Protein AF-A0A7J3XFA5-F1 (afdb_monomer_lite)

Radius of gyration: 16.36 Å; chains: 1; bounding box: 34×26×50 Å

Foldseek 3Di:
DDDPVVVLLVVLLCVLLLNDDQDPFAPLSVLSCVQRVQSNVCLQQQALPPPRDHDPHSVVNVVCCVVDPVSVVVSSVSSVVSVVQLVVVLVVCVVVPPVPDQKDWDQDPVRDIDIDGDPVSSVPDDPPPDD

Sequence (131 aa):
MPSGNDVRYYRALRYALGKVEPGKWSVFDRVVEAKLGWVRKAVIISRCPICGVKFTGARGVRVHLAGSAECRAMLRALVEEAIEEYEKLKAMVRAYYDGKHKRYVVRLPGGTKLEFGRWGELGDGTHGRGD

Structure (mmCIF, N/CA/C/O backbone):
data_AF-A0A7J3XFA5-F1
#
_entry.id   AF-A0A7J3XFA5-F1
#
loop_
_atom_site.group_PDB
_atom_site.id
_atom_site.type_symbol
_atom_site.label_atom_id
_atom_site.label_alt_id
_atom_site.label_comp_id
_atom_site.label_asym_id
_atom_site.label_entity_id
_atom_site.label_seq_id
_atom_site.pdbx_PDB_ins_code
_atom_site.Cartn_x
_atom_site.Cartn_y
_atom_site.Cartn_z
_atom_site.occupancy
_atom_site.B_iso_or_equiv
_atom_site.auth_seq_id
_atom_site.auth_comp_id
_atom_site.auth_asym_id
_atom_site.auth_atom_id
_atom_site.pdbx_PDB_model_num
ATOM 1 N N . MET A 1 1 ? 11.688 15.669 13.916 1.00 40.75 1 MET A N 1
ATOM 2 C CA . MET A 1 1 ? 11.048 14.345 14.092 1.00 40.75 1 MET A CA 1
ATOM 3 C C . MET A 1 1 ? 10.146 14.118 12.887 1.00 40.75 1 MET A C 1
ATOM 5 O O . MET A 1 1 ? 9.465 15.075 12.536 1.00 40.75 1 MET A O 1
ATOM 9 N N . PRO A 1 2 ? 10.177 12.957 12.208 1.00 48.03 2 PRO A N 1
ATOM 10 C CA . PRO A 1 2 ? 9.231 12.684 11.125 1.00 48.03 2 PRO A CA 1
ATOM 11 C C . PRO A 1 2 ? 7.802 12.774 11.673 1.00 48.03 2 PRO A C 1
ATOM 13 O O . PRO A 1 2 ? 7.553 12.364 12.809 1.00 48.03 2 PRO A O 1
ATOM 16 N N . SER A 1 3 ? 6.883 13.349 10.900 1.00 61.50 3 SER A N 1
ATOM 17 C CA . SER A 1 3 ? 5.480 13.432 11.303 1.00 61.50 3 SER A CA 1
ATOM 18 C C . SER A 1 3 ? 4.893 12.019 11.445 1.00 61.50 3 SER A C 1
ATOM 20 O O . SER A 1 3 ? 5.378 11.066 10.830 1.00 61.50 3 SER A O 1
ATOM 22 N N . GLY A 1 4 ? 3.830 11.844 12.237 1.00 61.31 4 GLY A N 1
ATOM 23 C CA . GLY A 1 4 ? 3.148 10.542 12.340 1.00 61.31 4 GLY A CA 1
ATOM 24 C C . GLY A 1 4 ? 2.693 9.991 10.976 1.00 61.31 4 GLY A C 1
ATOM 25 O O . GLY A 1 4 ? 2.692 8.775 10.769 1.00 61.31 4 GLY A O 1
ATOM 26 N N . ASN A 1 5 ? 2.403 10.883 10.021 1.00 68.12 5 ASN A N 1
ATOM 27 C CA . ASN A 1 5 ? 2.059 10.533 8.644 1.00 68.12 5 ASN A CA 1
ATOM 28 C C . ASN A 1 5 ? 3.250 9.979 7.856 1.00 68.12 5 ASN A C 1
ATOM 30 O O . ASN A 1 5 ? 3.072 9.021 7.105 1.00 68.12 5 ASN A O 1
ATOM 34 N N . ASP A 1 6 ? 4.464 10.494 8.069 1.00 78.44 6 ASP A N 1
ATOM 35 C CA . ASP A 1 6 ? 5.669 9.971 7.414 1.00 78.44 6 ASP A CA 1
ATOM 36 C C . ASP A 1 6 ? 5.903 8.503 7.792 1.00 78.44 6 ASP A C 1
ATOM 38 O O . ASP A 1 6 ? 6.171 7.660 6.935 1.00 78.44 6 ASP A O 1
ATOM 42 N N . VAL A 1 7 ? 5.736 8.156 9.073 1.00 82.88 7 VAL A N 1
ATOM 43 C CA . VAL A 1 7 ? 5.938 6.779 9.555 1.00 82.88 7 VAL A CA 1
ATOM 44 C C . VAL A 1 7 ? 4.943 5.809 8.908 1.00 82.88 7 VAL A C 1
ATOM 46 O O . VAL A 1 7 ? 5.344 4.738 8.439 1.00 82.88 7 VAL A O 1
ATOM 49 N N . ARG A 1 8 ? 3.657 6.183 8.834 1.00 86.50 8 ARG A N 1
ATOM 50 C CA . ARG A 1 8 ? 2.619 5.375 8.166 1.00 86.50 8 ARG A CA 1
ATOM 51 C C . ARG A 1 8 ? 2.882 5.255 6.669 1.00 86.50 8 ARG A C 1
ATOM 53 O O . ARG A 1 8 ? 2.806 4.149 6.135 1.00 86.50 8 ARG A O 1
ATOM 60 N N . TYR A 1 9 ? 3.280 6.348 6.020 1.00 90.00 9 TYR A N 1
ATOM 61 C CA . TYR A 1 9 ? 3.629 6.358 4.604 1.00 90.00 9 TYR A CA 1
ATOM 62 C C . TYR A 1 9 ? 4.754 5.381 4.280 1.00 90.00 9 TYR A C 1
ATOM 64 O O . TYR A 1 9 ? 4.583 4.483 3.452 1.00 90.00 9 TYR A O 1
ATOM 72 N N . TYR A 1 10 ? 5.885 5.473 4.981 1.00 90.12 10 TYR A N 1
ATOM 73 C CA . TYR A 1 10 ? 7.004 4.566 4.736 1.00 90.12 10 TYR A CA 1
ATOM 74 C C . TYR A 1 10 ? 6.661 3.110 5.070 1.00 90.12 10 TYR A C 1
ATOM 76 O O . TYR A 1 10 ? 7.144 2.203 4.386 1.00 90.12 10 TYR A O 1
ATOM 84 N N . ARG A 1 11 ? 5.806 2.855 6.070 1.00 89.81 11 ARG A N 1
ATOM 85 C CA . ARG A 1 11 ? 5.321 1.501 6.382 1.00 89.81 11 ARG A CA 1
ATOM 86 C C . ARG A 1 11 ? 4.463 0.931 5.248 1.00 89.81 11 ARG A C 1
ATOM 88 O O . ARG A 1 11 ? 4.773 -0.158 4.764 1.00 89.81 11 ARG A O 1
ATOM 95 N N . ALA A 1 12 ? 3.456 1.669 4.781 1.00 90.56 12 ALA A N 1
ATOM 96 C CA . ALA A 1 12 ? 2.585 1.256 3.678 1.00 90.56 12 ALA A CA 1
ATOM 97 C C . ALA A 1 12 ? 3.361 1.081 2.362 1.00 90.56 12 ALA A C 1
ATOM 99 O O . ALA A 1 12 ? 3.197 0.076 1.668 1.00 90.56 12 ALA A O 1
ATOM 100 N N . LEU A 1 13 ? 4.291 1.992 2.058 1.00 93.12 13 LEU A N 1
ATOM 101 C CA . LEU A 1 13 ? 5.160 1.882 0.888 1.00 93.12 13 LEU A CA 1
ATOM 102 C C . LEU A 1 13 ? 6.049 0.633 0.957 1.00 93.12 13 LEU A C 1
ATOM 104 O O . LEU A 1 13 ? 6.172 -0.109 -0.019 1.00 93.12 13 LEU A O 1
ATOM 108 N N . ARG A 1 14 ? 6.672 0.352 2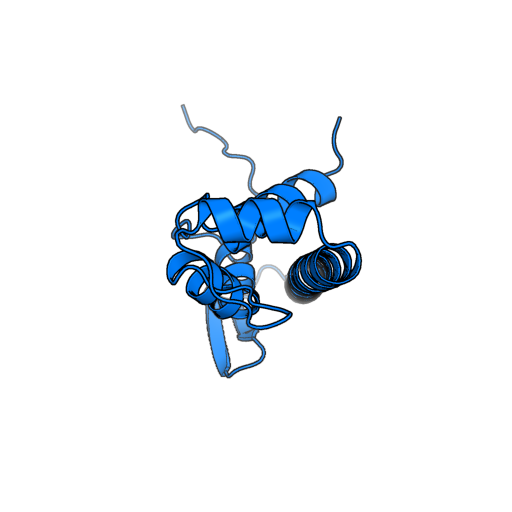.108 1.00 92.56 14 ARG A N 1
ATOM 109 C CA . ARG A 1 14 ? 7.490 -0.860 2.275 1.00 92.56 14 ARG A CA 1
ATOM 110 C C . ARG A 1 14 ? 6.658 -2.133 2.148 1.00 92.56 14 ARG A C 1
ATOM 112 O O . ARG A 1 14 ? 7.153 -3.099 1.565 1.00 92.56 14 ARG A O 1
ATOM 119 N N . TYR A 1 15 ? 5.428 -2.130 2.654 1.00 92.25 15 TYR A N 1
ATOM 120 C CA . TYR A 1 15 ? 4.480 -3.221 2.458 1.00 92.25 15 TYR A CA 1
ATOM 121 C C . TYR A 1 15 ? 4.176 -3.435 0.962 1.00 92.25 15 TYR A C 1
ATOM 123 O O . TYR A 1 15 ? 4.375 -4.539 0.454 1.00 92.25 15 TYR A O 1
ATOM 131 N N . ALA A 1 16 ? 3.811 -2.375 0.230 1.00 92.00 16 ALA A N 1
ATOM 132 C CA . ALA A 1 16 ? 3.505 -2.435 -1.202 1.00 92.00 16 ALA A CA 1
ATOM 133 C C . ALA A 1 16 ? 4.691 -2.940 -2.044 1.00 92.00 16 ALA A C 1
ATOM 135 O O . ALA A 1 16 ? 4.518 -3.682 -3.006 1.00 92.00 16 ALA A O 1
ATOM 136 N N . LEU A 1 17 ? 5.921 -2.603 -1.644 1.00 93.31 17 LEU A N 1
ATOM 137 C CA . LEU A 1 17 ? 7.156 -3.077 -2.283 1.00 93.31 17 LEU A CA 1
ATOM 138 C C . LEU A 1 17 ? 7.574 -4.503 -1.862 1.00 93.31 17 LEU A C 1
ATOM 140 O O . LEU A 1 17 ? 8.661 -4.968 -2.239 1.00 93.31 17 LEU A O 1
ATOM 144 N N . GLY A 1 18 ? 6.755 -5.182 -1.050 1.00 88.25 18 GLY A N 1
ATOM 145 C CA . GLY A 1 18 ? 7.010 -6.527 -0.535 1.00 88.25 18 GLY A CA 1
ATOM 146 C C . GLY A 1 18 ? 8.234 -6.607 0.381 1.00 88.25 18 GLY A C 1
ATOM 147 O O . GLY A 1 18 ? 8.898 -7.637 0.417 1.00 88.25 18 GLY A O 1
ATOM 148 N N . LYS A 1 19 ? 8.595 -5.509 1.058 1.00 86.56 19 LYS A N 1
ATOM 149 C CA . LYS A 1 19 ? 9.749 -5.436 1.978 1.00 86.56 19 LYS A CA 1
ATOM 150 C C . LYS A 1 19 ? 9.386 -5.711 3.437 1.00 86.56 19 LYS A C 1
ATOM 152 O O . LYS A 1 19 ? 10.282 -5.777 4.273 1.00 86.56 19 LYS A O 1
ATOM 157 N N . VAL A 1 20 ? 8.098 -5.761 3.752 1.00 83.12 20 VAL A N 1
ATOM 158 C CA . VAL A 1 20 ? 7.573 -6.026 5.092 1.00 83.12 20 VAL A CA 1
ATOM 159 C C . VAL A 1 20 ? 6.473 -7.067 4.931 1.00 83.12 20 VAL A C 1
ATOM 161 O O . VAL A 1 20 ? 5.682 -7.005 3.983 1.00 83.12 20 VAL A O 1
ATOM 164 N N . GLU A 1 21 ? 6.484 -8.073 5.796 1.00 70.00 21 GLU A N 1
ATOM 165 C CA . GLU A 1 21 ? 5.395 -9.041 5.875 1.00 70.00 21 GLU A CA 1
ATOM 166 C C . GLU A 1 21 ? 4.141 -8.360 6.429 1.00 70.00 21 GLU A C 1
ATOM 168 O O . GLU A 1 21 ? 4.271 -7.419 7.215 1.00 70.00 21 GLU A O 1
ATOM 173 N N . PRO A 1 22 ? 2.929 -8.783 6.033 1.00 62.38 22 PRO A N 1
ATOM 174 C CA . PRO A 1 22 ? 1.718 -8.285 6.666 1.00 62.38 22 PRO A CA 1
ATOM 175 C C . PRO A 1 22 ? 1.810 -8.538 8.172 1.00 62.38 22 PRO A C 1
ATOM 177 O O . PRO A 1 22 ? 1.773 -9.680 8.634 1.00 62.38 22 PRO A O 1
ATOM 180 N N . GLY A 1 23 ? 1.976 -7.461 8.939 1.00 60.28 23 GLY A N 1
ATOM 181 C CA . GLY A 1 23 ? 1.914 -7.527 10.386 1.00 60.28 23 GLY A CA 1
ATOM 182 C C . GLY A 1 23 ? 0.523 -8.008 10.765 1.00 60.28 23 GLY A C 1
ATOM 183 O O . GLY A 1 23 ? -0.476 -7.369 10.435 1.00 60.28 23 GLY A O 1
ATOM 184 N N . LYS A 1 24 ? 0.435 -9.154 11.441 1.00 60.66 24 LYS A N 1
ATOM 185 C CA . LYS A 1 24 ? -0.814 -9.525 12.100 1.00 60.66 24 LYS A CA 1
ATOM 186 C C . LYS A 1 24 ? -1.063 -8.453 13.178 1.00 60.66 24 LYS A C 1
ATOM 188 O O . LYS A 1 24 ? -0.132 -8.101 13.898 1.00 60.66 24 LYS A O 1
ATOM 193 N N . TRP A 1 25 ? -2.302 -7.965 13.282 1.00 58.66 25 TRP A N 1
ATOM 194 C CA . TRP A 1 25 ? -2.881 -7.292 14.465 1.00 58.66 25 TRP A CA 1
ATOM 195 C C . TRP A 1 25 ? -3.007 -5.752 14.530 1.00 58.66 25 TRP A C 1
ATOM 197 O O . TRP A 1 25 ? -3.479 -5.280 15.558 1.00 58.66 25 TRP A O 1
ATOM 207 N N . SER A 1 26 ? -2.727 -4.950 13.488 1.00 78.31 26 SER A N 1
ATOM 208 C CA . SER A 1 26 ? -3.158 -3.526 13.486 1.00 78.31 26 SER A CA 1
ATOM 209 C C . SER A 1 26 ? -4.236 -3.232 12.438 1.00 78.31 26 SER A C 1
ATOM 211 O O . SER A 1 26 ? -4.203 -3.766 11.328 1.00 78.31 26 SER A O 1
ATOM 213 N N . VAL A 1 27 ? -5.212 -2.378 12.775 1.00 80.06 27 VAL A N 1
ATOM 214 C CA . VAL A 1 27 ? -6.242 -1.917 11.821 1.00 80.06 27 VAL A CA 1
ATOM 215 C C . VAL A 1 27 ? -5.593 -1.232 10.619 1.00 80.06 27 VAL A C 1
ATOM 217 O O . VAL A 1 27 ? -6.028 -1.453 9.493 1.00 80.06 27 VAL A O 1
ATOM 220 N N . PHE A 1 28 ? -4.508 -0.485 10.842 1.00 85.56 28 PHE A N 1
ATOM 221 C CA . PHE A 1 28 ? -3.710 0.114 9.776 1.00 85.56 28 PHE A CA 1
ATOM 222 C C . PHE A 1 28 ? -3.198 -0.932 8.776 1.00 85.56 28 PHE A C 1
ATOM 224 O O . PHE A 1 28 ? -3.466 -0.813 7.583 1.00 85.56 28 PHE A O 1
ATOM 231 N N . ASP A 1 29 ? -2.523 -1.988 9.246 1.00 84.94 29 ASP A N 1
ATOM 232 C CA . ASP A 1 29 ? -1.985 -3.023 8.351 1.00 84.94 29 ASP A CA 1
ATOM 233 C C . ASP A 1 29 ? -3.104 -3.751 7.591 1.00 84.94 29 ASP A C 1
ATOM 235 O O . ASP A 1 29 ? -2.917 -4.123 6.437 1.00 84.94 29 ASP A O 1
ATOM 239 N N . ARG A 1 30 ? -4.291 -3.910 8.196 1.00 85.38 30 ARG A N 1
ATOM 240 C CA . ARG A 1 30 ? -5.457 -4.510 7.524 1.00 85.38 30 ARG A CA 1
ATOM 241 C C . ARG A 1 30 ? -6.033 -3.607 6.430 1.00 85.38 30 ARG A C 1
ATOM 243 O O . ARG A 1 30 ? -6.415 -4.119 5.381 1.00 85.38 30 ARG A O 1
ATOM 250 N N . VAL A 1 31 ? -6.086 -2.290 6.648 1.00 86.69 31 VAL A N 1
ATOM 251 C CA . VAL A 1 31 ? -6.479 -1.318 5.608 1.00 86.69 31 VAL A CA 1
ATOM 252 C C . VAL A 1 31 ? -5.461 -1.330 4.468 1.00 86.69 31 VAL A C 1
ATOM 254 O O . VAL A 1 31 ? -5.838 -1.429 3.301 1.00 86.69 31 VAL A O 1
ATOM 257 N N . VAL A 1 32 ? -4.172 -1.304 4.806 1.00 90.00 32 VAL A N 1
ATOM 258 C CA . VAL A 1 32 ? -3.072 -1.364 3.839 1.00 90.00 32 VAL A CA 1
ATOM 259 C C . VAL A 1 32 ? -3.100 -2.662 3.029 1.00 90.00 32 VAL A C 1
ATOM 261 O O . VAL A 1 32 ? -2.989 -2.603 1.810 1.00 90.00 32 VAL A O 1
ATOM 264 N N . GLU A 1 33 ? -3.308 -3.823 3.653 1.00 88.50 33 GLU A N 1
ATOM 265 C CA . GLU A 1 33 ? -3.472 -5.105 2.951 1.00 88.50 33 GLU A CA 1
ATOM 266 C C . GLU A 1 33 ? -4.681 -5.078 2.009 1.00 88.50 33 GLU A C 1
ATOM 268 O O . GLU A 1 33 ? -4.564 -5.449 0.843 1.00 88.50 33 GLU A O 1
ATOM 273 N N . ALA A 1 34 ? -5.831 -4.581 2.472 1.00 88.06 34 ALA A N 1
ATOM 274 C CA . ALA A 1 34 ? -7.036 -4.513 1.650 1.00 88.06 34 ALA A CA 1
ATOM 275 C C . ALA A 1 34 ? -6.861 -3.610 0.415 1.00 88.06 34 ALA A C 1
ATOM 277 O O . ALA A 1 34 ? -7.375 -3.930 -0.656 1.00 88.06 34 ALA A O 1
ATOM 278 N N . LYS A 1 35 ? -6.128 -2.497 0.544 1.00 89.94 35 LYS A N 1
ATOM 279 C CA . LYS A 1 35 ? -5.943 -1.511 -0.535 1.00 89.94 35 LYS A CA 1
ATOM 280 C C . LYS A 1 35 ? -4.743 -1.803 -1.433 1.00 89.94 35 LYS A C 1
ATOM 282 O O . LYS A 1 35 ? -4.822 -1.602 -2.641 1.00 89.94 35 LYS A O 1
ATOM 287 N N . LEU A 1 36 ? -3.637 -2.284 -0.865 1.00 92.94 36 LEU A N 1
ATOM 288 C CA . LEU A 1 36 ? -2.345 -2.448 -1.543 1.00 92.94 36 LEU A CA 1
ATOM 289 C C . LEU A 1 36 ? -1.912 -3.913 -1.687 1.00 92.94 36 LEU A C 1
ATOM 291 O O . LEU A 1 36 ? -0.852 -4.179 -2.254 1.00 92.94 36 LEU A O 1
ATOM 295 N N . GLY A 1 37 ? -2.700 -4.884 -1.221 1.00 92.25 37 GLY A N 1
ATOM 296 C CA . GLY A 1 37 ? -2.352 -6.305 -1.322 1.00 92.25 37 GLY A CA 1
ATOM 297 C C . GLY A 1 37 ? -2.150 -6.770 -2.763 1.00 92.25 37 GLY A C 1
ATOM 298 O O . GLY A 1 37 ? -1.222 -7.526 -3.058 1.00 92.25 37 GLY A O 1
ATOM 299 N N . TRP A 1 38 ? -2.938 -6.240 -3.703 1.00 93.81 38 TRP A N 1
ATOM 300 C CA . TRP A 1 38 ? -2.755 -6.500 -5.133 1.00 93.81 38 TRP A CA 1
ATOM 301 C C . TRP A 1 38 ? -1.451 -5.889 -5.680 1.00 93.81 38 TRP A C 1
ATOM 303 O O . TRP A 1 38 ? -0.773 -6.530 -6.484 1.00 93.81 38 TRP A O 1
ATOM 313 N N . VAL A 1 39 ? -1.050 -4.707 -5.190 1.00 95.38 39 VAL A N 1
ATOM 314 C CA . VAL A 1 39 ? 0.226 -4.048 -5.526 1.00 95.38 39 VAL A CA 1
ATOM 315 C C . VAL A 1 39 ? 1.388 -4.920 -5.063 1.00 95.38 39 VAL A C 1
ATOM 317 O O . VAL A 1 39 ? 2.262 -5.277 -5.856 1.00 95.38 39 VAL A O 1
ATOM 320 N N . ARG A 1 40 ? 1.352 -5.343 -3.792 1.00 94.38 40 ARG A N 1
ATOM 321 C CA . ARG A 1 40 ? 2.342 -6.251 -3.204 1.00 94.38 40 ARG A CA 1
ATOM 322 C C . ARG A 1 40 ? 2.427 -7.557 -3.988 1.00 94.38 40 ARG A C 1
ATOM 324 O O . ARG A 1 40 ? 3.527 -8.002 -4.315 1.00 94.38 40 ARG A O 1
ATOM 331 N N . LYS A 1 41 ? 1.283 -8.157 -4.329 1.00 94.56 41 LYS A N 1
ATOM 332 C CA . LYS A 1 41 ? 1.219 -9.396 -5.114 1.00 94.56 41 LYS A CA 1
ATOM 333 C C . LYS A 1 41 ? 1.877 -9.228 -6.481 1.00 94.56 41 LYS A C 1
ATOM 335 O O . LYS A 1 41 ? 2.685 -10.076 -6.848 1.00 94.56 41 LYS A O 1
ATOM 340 N N . ALA A 1 42 ? 1.596 -8.135 -7.196 1.00 95.62 42 ALA A N 1
ATOM 341 C CA . ALA A 1 42 ? 2.225 -7.831 -8.481 1.00 95.62 42 ALA A CA 1
ATOM 342 C C . ALA A 1 42 ? 3.756 -7.726 -8.359 1.00 95.62 42 ALA A C 1
ATOM 344 O O . ALA A 1 42 ? 4.480 -8.366 -9.122 1.00 95.62 42 ALA A O 1
ATOM 345 N N . VAL A 1 43 ? 4.252 -7.002 -7.348 1.00 94.31 43 VAL A N 1
ATOM 346 C CA . VAL A 1 43 ? 5.695 -6.862 -7.091 1.00 94.31 43 VAL A CA 1
ATOM 347 C C . VAL A 1 43 ? 6.349 -8.214 -6.787 1.00 94.31 43 VAL A C 1
ATOM 349 O O . VAL A 1 43 ? 7.438 -8.485 -7.293 1.00 94.31 43 VAL A O 1
ATOM 352 N N . ILE A 1 44 ? 5.691 -9.075 -6.001 1.00 93.00 44 ILE A N 1
ATOM 353 C CA . ILE A 1 44 ? 6.181 -10.426 -5.671 1.00 93.00 44 ILE A CA 1
ATOM 354 C C . ILE A 1 44 ? 6.297 -11.295 -6.928 1.00 93.00 44 ILE A C 1
ATOM 356 O O . ILE A 1 44 ? 7.313 -11.961 -7.108 1.00 93.00 44 ILE A O 1
ATOM 360 N N . ILE A 1 45 ? 5.319 -11.236 -7.838 1.00 96.00 45 ILE A N 1
ATOM 361 C CA . ILE A 1 45 ? 5.376 -11.951 -9.126 1.00 96.00 45 ILE A CA 1
ATOM 362 C C . ILE A 1 45 ? 6.206 -11.212 -10.191 1.00 96.00 45 ILE A C 1
ATOM 364 O O . ILE A 1 45 ? 6.086 -11.490 -11.382 1.00 96.00 45 ILE A O 1
ATOM 368 N N . SER A 1 46 ? 7.055 -10.270 -9.770 1.00 97.25 46 SER A N 1
ATOM 369 C CA . SER A 1 46 ? 7.979 -9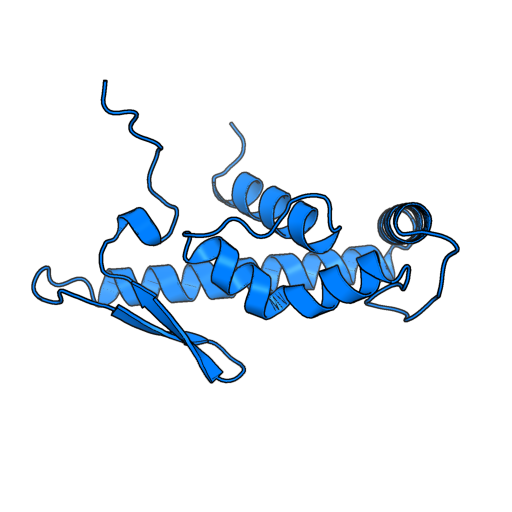.520 -10.627 1.00 97.25 46 SER A CA 1
ATOM 370 C C . SER A 1 46 ? 7.294 -8.735 -11.753 1.00 97.25 46 SER A C 1
ATOM 372 O O . SER A 1 46 ? 7.831 -8.596 -12.850 1.00 97.25 46 SER A O 1
ATOM 374 N N . ARG A 1 47 ? 6.108 -8.186 -11.481 1.00 97.88 47 ARG A N 1
ATOM 375 C CA . ARG A 1 47 ? 5.339 -7.357 -12.413 1.00 97.88 47 ARG A CA 1
ATOM 376 C C . ARG A 1 47 ? 5.106 -5.966 -11.831 1.00 97.88 47 ARG A C 1
ATOM 378 O O . ARG A 1 47 ? 4.774 -5.829 -10.657 1.00 97.88 47 ARG A O 1
ATOM 385 N N . CYS A 1 48 ? 5.247 -4.926 -12.649 1.00 97.44 48 CYS A N 1
ATOM 386 C CA . CYS A 1 48 ? 4.855 -3.583 -12.245 1.00 97.44 48 CYS A CA 1
ATOM 387 C C . CYS A 1 48 ? 3.326 -3.529 -12.059 1.00 97.44 48 CYS A C 1
ATOM 389 O O . CYS A 1 48 ? 2.603 -3.846 -13.005 1.00 97.44 48 CYS A O 1
ATOM 391 N N . PRO A 1 49 ? 2.820 -3.126 -10.881 1.00 95.94 49 PRO A N 1
ATOM 392 C CA . PRO A 1 49 ? 1.383 -3.009 -10.628 1.00 95.94 49 PRO A CA 1
ATOM 393 C C . PRO A 1 49 ? 0.714 -1.886 -11.428 1.00 95.94 49 PRO A C 1
ATOM 395 O O . PRO A 1 49 ? -0.498 -1.910 -11.588 1.00 95.94 49 PRO A O 1
ATOM 398 N N . ILE A 1 50 ? 1.490 -0.917 -11.922 1.00 97.25 50 ILE A N 1
ATOM 399 C CA . ILE A 1 50 ? 0.968 0.259 -12.621 1.00 97.25 50 ILE A CA 1
ATOM 400 C C . ILE A 1 50 ? 0.928 0.020 -14.133 1.00 97.25 50 ILE A C 1
ATOM 402 O O . ILE A 1 50 ? -0.139 -0.076 -14.723 1.00 97.25 50 ILE A O 1
ATOM 406 N N . CYS A 1 51 ? 2.092 -0.151 -14.762 1.00 97.12 51 CYS A N 1
ATOM 407 C CA . CYS A 1 51 ? 2.198 -0.309 -16.216 1.00 97.12 51 CYS A CA 1
ATOM 408 C C . CYS A 1 51 ? 2.179 -1.773 -16.687 1.00 97.12 51 CYS A C 1
ATOM 410 O O . CYS A 1 51 ? 2.239 -2.052 -17.881 1.00 97.12 51 CYS A O 1
ATOM 412 N N . GLY A 1 52 ? 2.158 -2.744 -15.768 1.00 97.00 52 GLY A N 1
ATOM 413 C CA . GLY A 1 52 ? 2.069 -4.165 -16.108 1.00 97.00 52 GLY A CA 1
ATOM 414 C C . GLY A 1 52 ? 3.347 -4.806 -16.664 1.00 97.00 52 GLY A C 1
ATOM 415 O O . GLY A 1 52 ? 3.318 -6.014 -16.917 1.00 97.00 52 GLY A O 1
ATOM 416 N N . VAL A 1 53 ? 4.448 -4.058 -16.823 1.00 97.19 53 VAL A N 1
ATOM 417 C CA . VAL A 1 53 ? 5.744 -4.565 -17.315 1.00 97.19 53 VAL A CA 1
ATOM 418 C C . VAL A 1 53 ? 6.264 -5.696 -16.424 1.00 97.19 53 VAL A C 1
ATOM 420 O O . VAL A 1 53 ? 6.186 -5.619 -15.196 1.00 97.19 53 VAL A O 1
ATOM 423 N N . LYS A 1 54 ? 6.794 -6.756 -17.042 1.00 97.81 54 LYS A N 1
ATOM 424 C CA . LYS A 1 54 ? 7.389 -7.909 -16.352 1.00 97.81 54 LYS A CA 1
ATOM 425 C C . LYS A 1 54 ? 8.901 -7.739 -16.213 1.00 97.81 54 LYS A C 1
ATOM 427 O O . LYS A 1 54 ? 9.558 -7.216 -17.106 1.00 97.81 54 LYS A O 1
ATOM 432 N N . PHE A 1 55 ? 9.441 -8.229 -15.107 1.00 97.56 55 PHE A N 1
ATOM 433 C CA . PHE A 1 55 ? 10.857 -8.186 -14.764 1.00 97.56 55 PHE A CA 1
ATOM 434 C C . PHE A 1 55 ? 11.339 -9.583 -14.375 1.00 97.56 55 PHE A C 1
ATOM 436 O O . PHE A 1 55 ? 10.547 -10.456 -14.029 1.00 97.56 55 PHE A O 1
ATOM 443 N N . THR A 1 56 ? 12.655 -9.777 -14.368 1.00 95.06 56 THR A N 1
ATOM 444 C CA . THR A 1 56 ? 13.295 -11.030 -13.934 1.00 95.06 56 THR A CA 1
ATOM 445 C C . THR A 1 56 ? 13.227 -11.255 -12.422 1.00 95.06 56 THR A C 1
ATOM 447 O O . THR A 1 56 ? 13.485 -12.356 -11.948 1.00 95.06 56 THR A O 1
ATOM 450 N N . GLY A 1 57 ? 12.880 -10.225 -11.646 1.00 95.31 57 GLY A N 1
ATOM 451 C CA . GLY A 1 57 ? 12.755 -10.319 -10.198 1.00 95.31 57 GLY A CA 1
ATOM 452 C C . GLY A 1 57 ? 12.110 -9.084 -9.574 1.00 95.31 57 GLY A C 1
ATOM 453 O O . GLY A 1 57 ? 12.111 -7.994 -10.157 1.00 95.31 57 GLY A O 1
ATOM 454 N N . ALA A 1 58 ? 11.649 -9.218 -8.327 1.00 94.50 58 ALA A N 1
ATOM 455 C CA . ALA A 1 58 ? 11.060 -8.122 -7.552 1.00 94.50 58 ALA A CA 1
ATOM 456 C C . ALA A 1 58 ? 12.010 -6.918 -7.402 1.00 94.50 58 ALA A C 1
ATOM 458 O O . ALA A 1 58 ? 11.568 -5.771 -7.332 1.00 94.50 58 ALA A O 1
ATOM 459 N N . ARG A 1 59 ? 13.335 -7.147 -7.394 1.00 95.81 59 ARG A N 1
ATOM 460 C CA . ARG A 1 59 ? 14.334 -6.064 -7.408 1.00 95.81 59 ARG A CA 1
ATOM 461 C C . ARG A 1 59 ? 14.202 -5.192 -8.660 1.00 95.81 59 ARG A C 1
ATOM 463 O O . ARG A 1 59 ? 14.239 -3.974 -8.524 1.00 95.81 59 ARG A O 1
ATOM 470 N N . GLY A 1 60 ? 14.005 -5.796 -9.834 1.00 97.00 60 GLY A N 1
ATOM 471 C CA . GLY A 1 60 ? 13.808 -5.073 -11.094 1.00 97.00 60 GLY A CA 1
ATOM 472 C C . GLY A 1 60 ? 12.557 -4.199 -11.057 1.00 97.00 60 GLY A C 1
ATOM 473 O O . GLY A 1 60 ? 12.628 -3.021 -11.395 1.00 97.00 60 GLY A O 1
ATOM 474 N N . VAL A 1 61 ? 11.454 -4.726 -10.514 1.00 97.31 61 VAL A N 1
ATOM 475 C CA . VAL A 1 61 ? 10.220 -3.948 -10.306 1.00 97.31 61 VAL A CA 1
ATOM 476 C C . VAL A 1 61 ? 10.473 -2.739 -9.406 1.00 97.31 61 VAL A C 1
ATOM 478 O O . VAL A 1 61 ? 10.064 -1.631 -9.731 1.00 97.31 61 VAL A O 1
ATOM 481 N N . ARG A 1 62 ? 11.176 -2.919 -8.280 1.00 95.62 62 ARG A N 1
ATOM 482 C CA . ARG A 1 62 ? 11.476 -1.819 -7.345 1.00 95.62 62 ARG A CA 1
ATOM 483 C C . ARG A 1 62 ? 12.347 -0.739 -7.984 1.00 95.62 62 ARG A C 1
ATOM 485 O O . ARG A 1 62 ? 12.090 0.437 -7.759 1.00 95.62 62 ARG A O 1
ATOM 492 N N . VAL A 1 63 ? 13.358 -1.129 -8.763 1.00 97.19 63 VAL A N 1
ATOM 493 C CA . VAL A 1 63 ? 14.206 -0.182 -9.506 1.00 97.19 63 VAL A CA 1
ATOM 494 C C . VAL A 1 63 ? 13.373 0.569 -10.542 1.00 97.19 63 VAL A C 1
ATOM 496 O O . VAL A 1 63 ? 13.458 1.789 -10.614 1.00 97.19 63 VAL A O 1
ATOM 499 N N . HIS A 1 64 ? 12.505 -0.127 -11.277 1.00 96.62 64 HIS A N 1
ATOM 500 C CA . HIS A 1 64 ? 11.585 0.502 -12.218 1.00 96.62 64 HIS A CA 1
ATOM 501 C C . HIS A 1 64 ? 10.642 1.502 -11.537 1.00 96.62 64 HIS A C 1
ATOM 503 O O . HIS A 1 64 ? 10.536 2.633 -11.994 1.00 96.62 64 HIS A O 1
ATOM 509 N N . LEU A 1 65 ? 10.011 1.132 -10.420 1.00 95.12 65 LEU A N 1
ATOM 510 C CA . LEU A 1 65 ? 9.146 2.030 -9.643 1.00 95.12 65 LEU A CA 1
ATOM 511 C C . LEU A 1 65 ? 9.918 3.233 -9.084 1.00 95.12 65 LEU A C 1
ATOM 513 O O . LEU A 1 65 ? 9.368 4.322 -8.962 1.00 95.12 65 LEU A O 1
ATOM 517 N N . ALA A 1 66 ? 11.202 3.062 -8.766 1.00 94.00 66 ALA A N 1
ATOM 518 C CA . ALA A 1 66 ? 12.068 4.158 -8.352 1.00 94.00 66 ALA A CA 1
ATOM 519 C C . ALA A 1 66 ? 12.546 5.025 -9.528 1.00 94.00 66 ALA A C 1
ATOM 521 O O . ALA A 1 66 ? 12.891 6.173 -9.296 1.00 94.00 66 ALA A O 1
ATOM 522 N N . GLY A 1 67 ? 12.562 4.522 -10.767 1.00 95.94 67 GLY A N 1
ATOM 523 C CA . GLY A 1 67 ? 13.070 5.223 -11.954 1.00 95.94 67 GLY A CA 1
ATOM 524 C C . GLY A 1 67 ? 11.990 5.873 -12.824 1.00 95.94 67 GLY A C 1
ATOM 525 O O . GLY A 1 67 ? 12.169 7.000 -13.270 1.00 95.94 67 GLY A O 1
ATOM 526 N N . SER A 1 68 ? 10.842 5.221 -13.006 1.00 96.44 68 SER A N 1
ATOM 527 C CA . SER A 1 68 ? 9.723 5.721 -13.815 1.00 96.44 68 SER A CA 1
ATOM 528 C C . SER A 1 68 ? 8.928 6.780 -13.053 1.00 96.44 68 SER A C 1
ATOM 530 O O . SER A 1 68 ? 8.325 6.473 -12.027 1.00 96.44 68 SER A O 1
ATOM 532 N N . ALA A 1 69 ? 8.921 8.024 -13.544 1.00 95.88 69 ALA A N 1
ATOM 533 C CA . ALA A 1 69 ? 8.217 9.135 -12.900 1.00 95.88 69 ALA A CA 1
ATOM 534 C C . ALA A 1 69 ? 6.710 8.860 -12.757 1.00 95.88 69 ALA A C 1
ATOM 536 O O . ALA A 1 69 ? 6.158 9.021 -11.670 1.00 95.88 69 ALA A O 1
ATOM 537 N N . GLU A 1 70 ? 6.077 8.366 -13.822 1.00 96.56 70 GLU A N 1
ATOM 538 C CA . GLU A 1 70 ? 4.647 8.050 -13.850 1.00 96.56 70 GLU A CA 1
ATOM 539 C C . GLU A 1 70 ? 4.296 6.925 -12.867 1.00 96.56 70 GLU A C 1
ATOM 541 O O . GLU A 1 70 ? 3.465 7.101 -11.976 1.00 96.56 70 GLU A O 1
ATOM 546 N N . CYS A 1 71 ? 4.989 5.784 -12.954 1.00 97.00 71 CYS A N 1
ATOM 547 C CA . CYS A 1 71 ? 4.702 4.646 -12.081 1.00 97.00 71 CYS A CA 1
ATOM 548 C C . CYS A 1 71 ? 4.997 4.962 -10.607 1.00 97.00 71 CYS A C 1
ATOM 550 O O . CYS A 1 71 ? 4.297 4.477 -9.717 1.00 97.00 71 CYS A O 1
ATOM 552 N N . ARG A 1 72 ? 6.010 5.795 -10.335 1.00 95.56 72 ARG A N 1
ATOM 553 C CA . ARG A 1 72 ? 6.321 6.276 -8.984 1.00 95.56 72 ARG A CA 1
ATOM 554 C C . ARG A 1 72 ? 5.217 7.169 -8.434 1.00 95.56 72 ARG A C 1
ATOM 556 O O . ARG A 1 72 ? 4.825 6.991 -7.284 1.00 95.56 72 ARG A O 1
ATOM 563 N N . ALA A 1 73 ? 4.729 8.112 -9.240 1.00 96.12 73 ALA A N 1
ATOM 564 C CA . ALA A 1 73 ? 3.665 9.030 -8.849 1.00 96.12 73 ALA A CA 1
ATOM 565 C C . ALA A 1 73 ? 2.361 8.275 -8.559 1.00 96.12 73 ALA A C 1
ATOM 567 O O . ALA A 1 73 ? 1.751 8.491 -7.516 1.00 96.12 73 ALA A O 1
ATOM 568 N N . MET A 1 74 ? 1.989 7.318 -9.413 1.00 96.81 74 MET A N 1
ATOM 569 C CA . MET A 1 74 ? 0.801 6.492 -9.185 1.00 96.81 74 MET A CA 1
ATOM 570 C C . MET A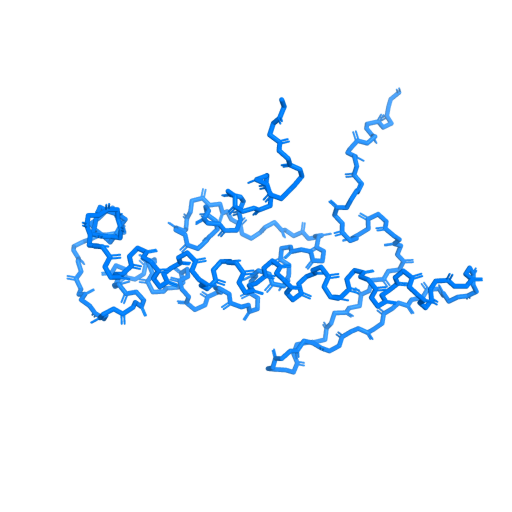 1 74 ? 0.936 5.594 -7.953 1.00 96.81 74 MET A C 1
ATOM 572 O O . MET A 1 74 ? -0.001 5.494 -7.166 1.00 96.81 74 MET A O 1
ATOM 576 N N . LEU A 1 75 ? 2.102 4.974 -7.733 1.00 95.31 75 LEU A N 1
ATOM 577 C CA . LEU A 1 75 ? 2.338 4.200 -6.512 1.00 95.31 75 LEU A CA 1
ATOM 578 C C . LEU A 1 75 ? 2.200 5.074 -5.260 1.00 95.31 75 LEU A C 1
ATOM 580 O O . LEU A 1 75 ? 1.608 4.639 -4.275 1.00 95.31 75 LEU A O 1
ATOM 584 N N . ARG A 1 76 ? 2.735 6.297 -5.297 1.00 95.06 76 ARG A N 1
ATOM 585 C CA . ARG A 1 76 ? 2.595 7.260 -4.204 1.00 95.06 76 ARG A CA 1
ATOM 586 C C . ARG A 1 76 ? 1.126 7.597 -3.941 1.00 95.06 76 ARG A C 1
ATOM 588 O O . ARG A 1 76 ? 0.711 7.502 -2.793 1.00 95.06 76 ARG A O 1
ATOM 595 N N . ALA A 1 77 ? 0.353 7.900 -4.983 1.00 95.25 77 ALA A N 1
ATOM 596 C CA . ALA A 1 77 ? -1.070 8.209 -4.854 1.00 95.25 77 ALA A CA 1
ATOM 597 C C . ALA A 1 77 ? -1.863 7.045 -4.233 1.00 95.25 77 ALA A C 1
ATOM 599 O O . ALA A 1 77 ? -2.662 7.260 -3.329 1.00 95.25 77 ALA A O 1
ATOM 600 N N . LEU A 1 78 ? -1.585 5.799 -4.638 1.00 94.75 78 LEU A N 1
ATOM 601 C CA . LEU A 1 78 ? -2.210 4.612 -4.038 1.00 94.75 78 LEU A CA 1
ATOM 602 C C . LEU A 1 78 ? -1.871 4.463 -2.547 1.00 94.75 78 LEU A C 1
ATOM 604 O O . LEU A 1 78 ? -2.724 4.087 -1.742 1.00 94.75 78 LEU A O 1
ATOM 608 N N . VAL A 1 79 ? -0.620 4.737 -2.167 1.00 94.06 79 VAL A N 1
ATOM 609 C CA . VAL A 1 79 ? -0.193 4.703 -0.762 1.00 94.06 79 VAL A CA 1
ATOM 610 C C . VAL A 1 79 ? -0.882 5.807 0.044 1.00 94.06 79 VAL A C 1
ATOM 612 O O . VAL A 1 79 ? -1.353 5.538 1.147 1.00 94.06 79 VAL A O 1
ATOM 615 N N . GLU A 1 80 ? -0.963 7.022 -0.495 1.00 93.56 80 GLU A N 1
ATOM 616 C CA . GLU A 1 80 ? -1.644 8.157 0.140 1.00 93.56 80 GLU A CA 1
ATOM 617 C C . GLU A 1 80 ? -3.148 7.893 0.301 1.00 93.56 80 GLU A C 1
ATOM 619 O O . GLU A 1 80 ? -3.679 8.115 1.387 1.00 93.56 80 GLU A O 1
ATOM 624 N N . GLU A 1 81 ? -3.810 7.309 -0.702 1.00 91.69 81 GLU A N 1
ATOM 625 C CA . GLU A 1 81 ? -5.220 6.907 -0.616 1.00 91.69 81 GLU A CA 1
ATOM 626 C C . GLU A 1 81 ? -5.450 5.884 0.508 1.00 91.69 81 GLU A C 1
ATOM 628 O O . GLU A 1 81 ? -6.374 6.025 1.309 1.00 91.69 81 GLU A O 1
ATOM 633 N N . ALA A 1 82 ? -4.587 4.869 0.628 1.00 90.94 82 ALA A N 1
ATOM 634 C CA . ALA A 1 82 ? -4.708 3.874 1.694 1.00 90.94 82 ALA A CA 1
ATOM 635 C C . ALA A 1 82 ? -4.570 4.497 3.097 1.00 90.94 82 ALA A C 1
ATOM 637 O O . ALA A 1 82 ? -5.241 4.064 4.037 1.00 90.94 82 ALA A O 1
ATOM 638 N N . ILE A 1 83 ? -3.715 5.513 3.243 1.00 90.62 83 ILE A N 1
ATOM 639 C CA . ILE A 1 83 ? -3.540 6.251 4.501 1.00 90.62 83 ILE A CA 1
ATOM 640 C C . ILE A 1 83 ? -4.750 7.139 4.775 1.00 90.62 83 ILE A C 1
ATOM 642 O O . ILE A 1 83 ? -5.245 7.138 5.899 1.00 90.62 83 ILE A O 1
ATOM 646 N N . GLU A 1 84 ? -5.253 7.859 3.773 1.00 90.56 84 GLU A N 1
ATOM 647 C CA . GLU A 1 84 ? -6.432 8.714 3.920 1.00 90.56 84 GLU A CA 1
ATOM 648 C C . GLU A 1 84 ? -7.654 7.906 4.375 1.00 90.56 84 GLU A C 1
ATOM 650 O O . GLU A 1 84 ? -8.360 8.301 5.302 1.00 90.56 84 GLU A O 1
ATOM 655 N N . GLU A 1 8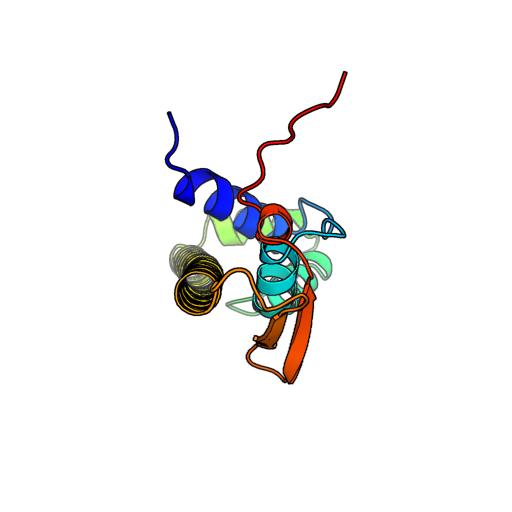5 ? -7.873 6.733 3.784 1.00 86.88 85 GLU A N 1
ATOM 656 C CA . GLU A 1 85 ? -8.957 5.824 4.167 1.00 86.88 85 GLU A CA 1
ATOM 657 C C . GLU A 1 85 ? -8.817 5.341 5.616 1.00 86.88 85 GLU A C 1
ATOM 659 O O . GLU A 1 85 ? -9.802 5.254 6.354 1.00 86.88 85 GLU A O 1
ATOM 664 N N . TYR A 1 86 ? -7.588 5.062 6.052 1.00 87.75 86 TYR A N 1
ATOM 665 C CA . TYR A 1 86 ? -7.310 4.739 7.445 1.00 87.75 86 TYR A CA 1
ATOM 666 C C . TYR A 1 86 ? -7.590 5.929 8.380 1.00 87.75 86 TYR A C 1
ATOM 668 O O . TYR A 1 86 ? -8.206 5.737 9.428 1.00 87.75 86 TYR A O 1
ATOM 676 N N . GLU A 1 87 ? -7.196 7.152 8.019 1.00 86.94 87 GLU A N 1
ATOM 677 C CA . GLU A 1 87 ? -7.461 8.343 8.837 1.00 86.94 87 GLU A CA 1
ATOM 678 C C . GLU A 1 87 ? -8.965 8.663 8.904 1.00 86.94 87 GLU A C 1
ATOM 680 O O . GLU A 1 87 ? -9.472 8.981 9.981 1.00 86.94 87 GLU A O 1
ATOM 685 N N . LYS A 1 88 ? -9.717 8.480 7.808 1.00 85.19 88 LYS A N 1
ATOM 686 C CA . LYS A 1 88 ? -11.191 8.556 7.806 1.00 85.19 88 LYS A CA 1
ATOM 687 C C . LYS A 1 88 ? -11.799 7.526 8.754 1.00 85.19 88 LYS A C 1
ATOM 689 O O . LYS A 1 88 ? -12.641 7.874 9.581 1.00 85.19 88 LYS A O 1
ATOM 694 N N . LEU A 1 89 ? -11.336 6.274 8.688 1.00 81.25 89 LEU A N 1
ATOM 695 C CA . LEU A 1 89 ? -11.776 5.208 9.591 1.00 81.25 89 LEU A CA 1
ATOM 696 C C . LEU A 1 89 ? -11.474 5.564 11.050 1.00 81.25 89 LEU A C 1
ATOM 698 O O . LEU A 1 89 ? -12.337 5.425 11.915 1.00 81.25 89 LEU A O 1
ATOM 702 N N . LYS A 1 90 ? -10.271 6.066 11.328 1.00 80.75 90 LYS A N 1
ATOM 703 C CA . LYS A 1 90 ? -9.856 6.498 12.663 1.00 80.75 90 LYS A CA 1
ATOM 704 C C . LYS A 1 90 ? -10.721 7.653 13.177 1.00 80.75 90 LYS A C 1
ATOM 706 O O . LYS A 1 90 ? -11.145 7.617 14.332 1.00 80.75 90 LYS A O 1
ATOM 711 N N . ALA A 1 91 ? -11.015 8.646 12.339 1.00 81.31 91 ALA A N 1
ATOM 712 C CA . ALA A 1 91 ? -11.878 9.774 12.681 1.00 81.31 91 ALA A CA 1
ATOM 713 C C . ALA A 1 91 ? -13.318 9.328 12.967 1.00 81.31 91 ALA A C 1
ATOM 715 O O . ALA A 1 91 ? -13.887 9.743 13.976 1.00 81.31 91 ALA A O 1
ATOM 716 N N . MET A 1 92 ? -13.875 8.431 12.144 1.00 76.75 92 MET A N 1
ATOM 717 C CA . MET A 1 92 ? -15.181 7.820 12.401 1.00 76.75 92 MET A CA 1
ATOM 718 C C . MET A 1 92 ? -15.184 7.119 13.758 1.00 76.75 92 MET A C 1
ATOM 720 O O . MET A 1 92 ? -15.985 7.453 14.622 1.00 76.75 92 MET A O 1
ATOM 724 N N . VAL A 1 93 ? -14.248 6.200 13.998 1.00 74.44 93 VAL A N 1
ATOM 725 C CA . VAL A 1 93 ? -14.189 5.465 15.270 1.00 74.44 93 VAL A CA 1
ATOM 726 C C . VAL A 1 93 ? -14.061 6.418 16.457 1.00 74.44 93 VAL A C 1
ATOM 728 O O . VAL A 1 93 ? -14.715 6.203 17.470 1.00 74.44 93 VAL A O 1
ATOM 731 N N . ARG A 1 94 ? -13.278 7.497 16.327 1.00 72.88 94 ARG A N 1
ATOM 732 C CA . ARG A 1 94 ? -13.145 8.529 17.363 1.00 72.88 94 ARG A CA 1
ATOM 733 C C . ARG A 1 94 ? -14.458 9.262 17.638 1.00 72.88 94 ARG A C 1
ATOM 735 O O . ARG A 1 94 ? -14.768 9.488 18.799 1.00 72.88 94 ARG A O 1
ATOM 742 N N . ALA A 1 95 ? -15.211 9.626 16.602 1.00 70.44 95 ALA A N 1
ATOM 743 C CA . ALA A 1 95 ? -16.500 10.306 16.745 1.00 70.44 95 ALA A CA 1
ATOM 744 C C . ALA A 1 95 ? -17.574 9.403 17.378 1.00 70.44 95 ALA A C 1
ATOM 746 O O . ALA A 1 95 ? -18.410 9.881 18.137 1.00 70.44 95 ALA A O 1
ATOM 747 N N . TYR A 1 96 ? -17.525 8.097 17.0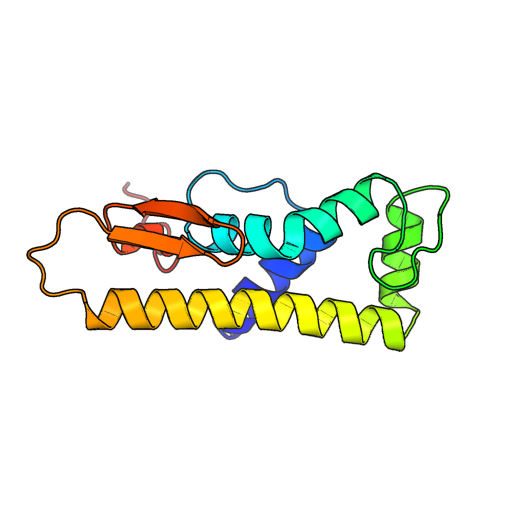97 1.00 67.56 96 TYR A N 1
ATOM 748 C CA . TYR A 1 96 ? -18.436 7.096 17.663 1.00 67.56 96 TYR A CA 1
ATOM 749 C C . TYR A 1 96 ? -17.977 6.535 19.024 1.00 67.56 96 TYR A C 1
ATOM 751 O O . TYR A 1 96 ? -18.698 5.743 19.630 1.00 67.56 96 TYR A O 1
ATOM 759 N N . TYR A 1 97 ? -16.796 6.920 19.519 1.00 64.75 97 TYR A N 1
ATOM 760 C CA . TYR A 1 97 ? -16.277 6.463 20.807 1.00 64.75 97 TYR A CA 1
ATOM 761 C C . TYR A 1 97 ? -16.998 7.179 21.960 1.00 64.75 97 TYR A C 1
ATOM 763 O O . TYR A 1 97 ? -16.589 8.249 22.400 1.00 64.75 97 TYR A O 1
ATOM 771 N N . ASP A 1 98 ? -18.069 6.572 22.470 1.00 63.25 98 ASP A N 1
ATOM 772 C CA . ASP A 1 98 ? -18.845 7.057 23.624 1.00 63.25 98 ASP A CA 1
ATOM 773 C C . ASP A 1 98 ? -18.491 6.339 24.947 1.00 63.25 98 ASP A C 1
ATOM 775 O O . ASP A 1 98 ? -19.131 6.552 25.976 1.00 63.25 98 ASP A O 1
ATOM 779 N N . GLY A 1 99 ? -17.498 5.441 24.923 1.00 60.12 99 GLY A N 1
ATOM 780 C CA . GLY A 1 99 ? -17.093 4.618 26.069 1.00 60.12 99 GLY A CA 1
ATOM 781 C C . GLY A 1 99 ? -18.029 3.445 26.403 1.00 60.12 99 GLY A C 1
ATOM 782 O O . GLY A 1 99 ? -17.708 2.667 27.301 1.00 60.12 99 GLY A O 1
ATOM 783 N N . LYS A 1 100 ? -19.152 3.263 25.690 1.00 61.09 100 LYS A N 1
ATOM 784 C CA . LYS A 1 100 ? -20.118 2.169 25.928 1.00 61.09 100 LYS A CA 1
ATOM 785 C C . LYS A 1 100 ? -19.984 1.016 24.933 1.00 61.09 100 LYS A C 1
ATOM 787 O O . LYS A 1 100 ? -20.328 -0.124 25.253 1.00 61.09 100 LYS A O 1
ATOM 792 N N . HIS A 1 101 ? -19.463 1.282 23.737 1.00 61.44 101 HIS A N 1
ATOM 793 C CA . HIS A 1 101 ? -19.322 0.273 22.688 1.00 61.44 101 HIS A CA 1
ATOM 794 C C . HIS A 1 101 ? -18.088 -0.612 22.919 1.00 61.44 101 HIS A C 1
ATOM 796 O O . HIS A 1 101 ? -16.948 -0.156 22.877 1.00 61.44 101 HIS A O 1
ATOM 802 N N . LYS A 1 102 ? -18.323 -1.913 23.147 1.00 60.47 102 LYS A N 1
ATOM 803 C CA . LYS A 1 102 ? -17.270 -2.910 23.430 1.00 60.47 102 LYS A CA 1
ATOM 804 C C . LYS A 1 102 ? -16.549 -3.432 22.177 1.00 60.47 102 LYS A C 1
ATOM 806 O O . LYS A 1 102 ? -15.515 -4.085 22.311 1.00 60.47 102 LYS A O 1
ATOM 811 N N . ARG A 1 103 ? -17.113 -3.229 20.977 1.00 68.38 103 ARG A N 1
ATOM 812 C CA . ARG A 1 103 ? -16.578 -3.707 19.687 1.00 68.38 103 ARG A CA 1
ATOM 813 C C . ARG A 1 103 ? -16.984 -2.777 18.546 1.00 68.38 103 ARG A C 1
ATOM 815 O O . ARG A 1 103 ? -18.142 -2.378 18.468 1.00 68.38 103 ARG A O 1
ATOM 822 N N . TYR A 1 104 ? -16.046 -2.511 17.644 1.00 68.31 104 TYR A N 1
ATOM 823 C CA . TYR A 1 104 ? -16.256 -1.768 16.406 1.00 68.31 104 TYR A CA 1
ATOM 824 C C . TYR A 1 104 ? -16.231 -2.728 15.229 1.00 68.31 104 TYR A C 1
ATOM 826 O O . TYR A 1 104 ? -15.359 -3.593 15.141 1.00 68.31 104 TYR A O 1
ATOM 834 N N . VAL A 1 105 ? -17.190 -2.555 14.323 1.00 70.38 105 VAL A N 1
ATOM 835 C CA . VAL A 1 105 ? -17.260 -3.282 13.059 1.00 70.38 105 VAL A CA 1
ATOM 836 C C . VAL A 1 105 ? -17.224 -2.258 11.937 1.00 70.38 105 VAL A C 1
ATOM 838 O O . VAL A 1 105 ? -18.181 -1.513 11.749 1.00 70.38 105 VAL A O 1
ATOM 841 N N . VAL A 1 106 ? -16.132 -2.232 11.180 1.00 69.00 106 VAL A N 1
ATOM 842 C CA . VAL A 1 106 ? -15.990 -1.368 10.006 1.00 69.00 106 VAL A CA 1
ATOM 843 C C . VAL A 1 106 ? -15.956 -2.233 8.758 1.00 69.00 106 VAL A C 1
ATOM 845 O O . VAL A 1 106 ? -15.238 -3.229 8.703 1.00 69.00 106 VAL A O 1
ATOM 848 N N . ARG A 1 107 ? -16.736 -1.872 7.741 1.00 71.69 107 ARG A N 1
ATOM 849 C CA . ARG A 1 107 ? -16.646 -2.491 6.416 1.00 71.69 107 ARG A CA 1
ATOM 850 C C . ARG A 1 107 ? -15.776 -1.611 5.532 1.00 71.69 107 ARG A C 1
ATOM 852 O O . ARG A 1 107 ? -16.112 -0.455 5.304 1.00 71.69 107 ARG A O 1
ATOM 859 N N . LEU A 1 108 ? -14.666 -2.159 5.057 1.00 67.94 108 LEU A N 1
ATOM 860 C CA . LEU A 1 108 ? -13.830 -1.505 4.061 1.00 67.94 108 LEU A CA 1
ATOM 861 C C . LEU A 1 108 ? -14.446 -1.642 2.661 1.00 67.94 108 LEU A C 1
ATOM 863 O O . LEU A 1 108 ? -15.223 -2.576 2.411 1.00 67.94 108 LEU A O 1
ATOM 867 N N . PRO A 1 109 ? -14.040 -0.776 1.718 1.00 58.50 109 PRO A N 1
ATOM 868 C CA . PRO A 1 109 ? -14.286 -0.988 0.297 1.00 58.50 109 PRO A CA 1
ATOM 869 C C . PRO A 1 109 ? -13.816 -2.385 -0.135 1.00 58.50 109 PRO A C 1
ATOM 871 O O . PRO A 1 109 ? -12.756 -2.845 0.285 1.00 58.50 109 PRO A O 1
ATOM 874 N N . GLY A 1 110 ? -14.622 -3.079 -0.941 1.00 65.38 110 GLY A N 1
ATOM 875 C CA . GLY A 1 110 ? -14.379 -4.482 -1.308 1.00 65.38 110 GLY A CA 1
ATOM 876 C C . GLY A 1 110 ? -14.973 -5.513 -0.339 1.00 65.38 110 GLY A C 1
ATOM 877 O O . GLY A 1 110 ? -14.770 -6.707 -0.526 1.00 65.38 110 GLY A O 1
ATOM 878 N N . GLY A 1 111 ? -15.724 -5.078 0.680 1.00 69.75 111 GLY A N 1
ATOM 879 C CA . GLY A 1 111 ? -16.502 -5.963 1.558 1.00 69.75 111 GLY A CA 1
ATOM 880 C C . GLY A 1 111 ? -15.729 -6.535 2.748 1.00 69.75 111 GLY A C 1
ATOM 881 O O . GLY A 1 111 ? -16.307 -7.259 3.561 1.00 69.75 111 GLY A O 1
ATOM 882 N N . THR A 1 112 ? -14.448 -6.191 2.901 1.00 76.38 112 THR A N 1
ATOM 883 C CA . THR A 1 112 ? -13.624 -6.647 4.026 1.00 76.38 112 THR A CA 1
ATOM 884 C C . THR A 1 112 ? -14.173 -6.108 5.345 1.00 76.38 112 THR A C 1
ATOM 886 O O . THR A 1 112 ? -14.220 -4.900 5.570 1.00 76.38 112 THR A O 1
ATOM 889 N N . LYS A 1 113 ? -14.563 -7.011 6.247 1.00 76.94 113 LYS A N 1
ATOM 890 C CA . LYS A 1 113 ? -15.031 -6.676 7.596 1.00 76.94 113 LYS A CA 1
ATOM 891 C C . LYS A 1 113 ? -13.843 -6.593 8.562 1.00 76.94 113 LYS A C 1
ATOM 893 O O . LYS A 1 113 ? -13.117 -7.568 8.762 1.00 76.94 113 LYS A O 1
ATOM 898 N N . LEU A 1 114 ? -13.655 -5.432 9.181 1.00 72.56 114 LEU A N 1
ATOM 899 C CA . LEU A 1 114 ? -12.722 -5.211 10.278 1.00 72.56 114 LEU A CA 1
ATOM 900 C C . LEU A 1 114 ? -13.477 -5.176 11.600 1.00 72.56 114 LEU A C 1
ATOM 902 O O . LEU A 1 114 ? -14.321 -4.313 11.810 1.00 72.56 114 LEU A O 1
ATOM 906 N N . GLU A 1 115 ? -13.145 -6.100 12.493 1.00 73.38 115 GLU A N 1
ATOM 907 C CA . GLU A 1 115 ? -13.638 -6.120 13.870 1.00 73.38 115 GLU A CA 1
ATOM 908 C C . GLU A 1 115 ? -12.463 -5.877 14.814 1.00 73.38 115 GLU A C 1
ATOM 910 O O . GLU A 1 115 ? -11.407 -6.489 14.622 1.00 73.38 115 GLU A O 1
ATOM 915 N N . PHE A 1 116 ? -12.632 -4.972 15.778 1.00 72.88 116 PHE A N 1
ATOM 916 C CA . PHE A 1 116 ? -11.648 -4.666 16.823 1.00 72.88 116 PHE A CA 1
ATOM 917 C C . PHE A 1 116 ? -12.347 -4.104 18.072 1.00 72.88 116 PHE A C 1
ATOM 919 O O . PHE A 1 116 ? -13.447 -3.555 17.991 1.00 72.88 116 PHE A O 1
ATOM 926 N N . GLY A 1 117 ? -11.753 -4.303 19.247 1.00 61.84 117 GLY A N 1
ATOM 927 C CA . GLY A 1 117 ? -12.365 -4.033 20.552 1.00 61.84 117 GLY A CA 1
ATOM 928 C C . GLY A 1 117 ? -11.761 -2.862 21.329 1.00 61.84 117 GLY A C 1
ATOM 929 O O . GLY A 1 117 ? -12.372 -2.419 22.298 1.00 61.84 117 GLY A O 1
ATOM 930 N N . ARG A 1 118 ? -10.575 -2.359 20.955 1.00 66.44 118 ARG A N 1
ATOM 931 C CA . ARG A 1 118 ? -9.881 -1.289 21.697 1.00 66.44 118 ARG A CA 1
ATOM 932 C C . ARG A 1 118 ? -9.271 -0.231 20.786 1.00 66.44 118 ARG A C 1
ATOM 934 O O . ARG A 1 118 ? -8.772 -0.531 19.707 1.00 66.44 118 ARG A O 1
ATOM 941 N N . TRP A 1 119 ? -9.204 0.999 21.297 1.00 62.94 119 TRP A N 1
ATOM 942 C CA . TRP A 1 119 ? -8.536 2.131 20.643 1.00 62.94 119 TRP A CA 1
ATOM 943 C C . TRP A 1 119 ? -7.079 1.826 20.246 1.00 62.94 119 TRP A C 1
ATOM 945 O O . TRP A 1 119 ? -6.648 2.189 19.156 1.00 62.94 119 TRP A O 1
ATOM 955 N N . GLY A 1 120 ? -6.335 1.092 21.083 1.00 62.19 120 GLY A N 1
ATOM 956 C CA . GLY A 1 120 ? -4.945 0.707 20.799 1.00 62.19 120 GLY A CA 1
ATOM 957 C C . GLY A 1 120 ? -4.761 -0.148 19.536 1.00 62.19 120 GLY A C 1
ATOM 958 O O . GLY A 1 120 ? -3.696 -0.102 18.924 1.00 62.19 120 GLY A O 1
ATOM 959 N N . GLU A 1 121 ? -5.798 -0.864 19.084 1.00 68.62 121 GLU A N 1
ATOM 960 C CA . GLU A 1 121 ? -5.757 -1.681 17.858 1.00 68.62 121 GLU A CA 1
ATOM 961 C C . GLU A 1 121 ? -5.779 -0.831 16.579 1.00 68.62 121 GLU A C 1
ATOM 963 O O . GLU A 1 121 ? -5.389 -1.305 15.507 1.00 68.62 121 GLU A O 1
ATOM 968 N N . LEU A 1 122 ? -6.163 0.449 16.685 1.00 68.44 122 LEU A N 1
ATOM 969 C CA . LEU A 1 122 ? -6.078 1.393 15.575 1.00 68.44 122 LEU A CA 1
ATOM 970 C C . LEU A 1 122 ? -4.630 1.686 15.167 1.00 68.44 122 LEU A C 1
ATOM 972 O O . LEU A 1 122 ? -4.430 2.244 14.101 1.00 68.44 122 LEU A O 1
ATOM 976 N N . GLY A 1 123 ? -3.613 1.284 15.936 1.00 59.75 123 GLY A N 1
ATOM 977 C CA . GLY A 1 123 ? -2.204 1.509 15.582 1.00 59.75 123 GLY A CA 1
ATOM 978 C C . GLY A 1 123 ? -1.642 2.858 16.042 1.00 59.75 123 GLY A C 1
ATOM 979 O O . GLY A 1 123 ? -0.543 3.222 15.636 1.00 59.75 123 GLY A O 1
ATOM 980 N N . ASP A 1 124 ? -2.372 3.575 16.905 1.00 56.28 124 ASP A N 1
ATOM 981 C CA . ASP A 1 124 ? -1.879 4.745 17.658 1.00 56.28 124 ASP A CA 1
ATOM 982 C C . ASP A 1 124 ? -1.251 4.366 19.006 1.00 56.28 124 ASP A C 1
ATOM 984 O O . 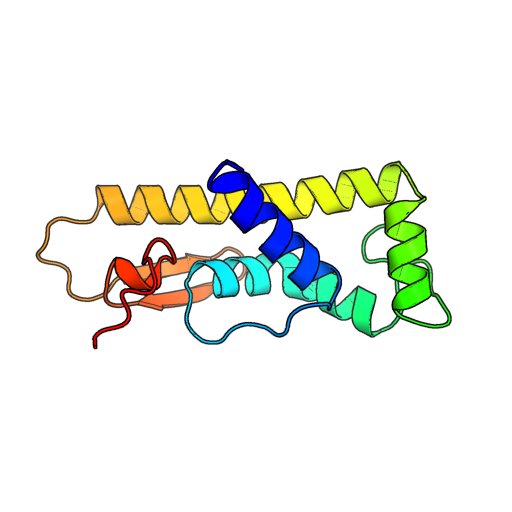ASP A 1 124 ? -0.703 5.218 19.702 1.00 56.28 124 ASP A O 1
ATOM 988 N N . GLY A 1 125 ? -1.323 3.087 19.382 1.00 43.81 125 GLY A N 1
ATOM 989 C CA . GLY A 1 125 ? -0.642 2.574 20.556 1.00 43.81 125 GLY A CA 1
ATOM 990 C C . GLY A 1 125 ? 0.861 2.595 20.328 1.00 43.81 125 GLY A C 1
ATOM 991 O O . GLY A 1 125 ? 1.409 1.746 19.621 1.00 43.81 125 GLY A O 1
ATOM 992 N N . THR A 1 126 ? 1.537 3.537 20.983 1.00 39.91 126 THR A N 1
ATOM 993 C CA . THR A 1 126 ? 2.872 3.285 21.510 1.00 39.91 126 THR A CA 1
ATOM 994 C C . THR A 1 126 ? 2.909 1.847 22.026 1.00 39.91 126 THR A C 1
ATOM 996 O O . THR A 1 126 ? 2.012 1.403 22.745 1.00 39.91 126 THR A O 1
ATOM 999 N N . HIS A 1 127 ? 3.934 1.092 21.641 1.00 37.72 127 HIS A N 1
ATOM 1000 C CA . HIS A 1 127 ? 4.324 -0.058 22.439 1.00 37.72 127 HIS A CA 1
ATOM 1001 C C . HIS A 1 127 ? 4.728 0.492 23.811 1.00 37.72 127 HIS A C 1
ATOM 1003 O O . HIS A 1 127 ? 5.894 0.796 24.047 1.00 37.72 127 HIS A O 1
ATOM 1009 N N . GLY A 1 128 ? 3.757 0.661 24.706 1.00 32.84 128 GLY A N 1
ATOM 1010 C CA . GLY A 1 128 ? 4.010 0.560 26.126 1.00 32.84 128 GLY A CA 1
ATOM 1011 C C . GLY A 1 128 ? 4.418 -0.883 26.360 1.00 32.84 128 GLY A C 1
ATOM 1012 O O . GLY A 1 128 ? 3.564 -1.749 26.525 1.00 32.84 128 GLY A O 1
ATOM 1013 N N . ARG A 1 129 ? 5.728 -1.146 26.276 1.00 37.00 129 ARG A N 1
ATOM 1014 C CA . ARG A 1 129 ? 6.346 -2.234 27.029 1.00 37.00 129 ARG A CA 1
ATOM 1015 C C . ARG A 1 129 ? 5.847 -2.061 28.460 1.00 37.00 129 ARG A C 1
ATOM 1017 O O . ARG A 1 129 ? 6.218 -1.093 29.113 1.00 37.00 129 ARG A O 1
ATOM 1024 N N . GLY A 1 130 ? 4.944 -2.937 28.879 1.00 39.03 130 GLY A N 1
ATOM 1025 C CA . GLY A 1 130 ? 4.885 -3.296 30.280 1.00 39.03 130 GLY A CA 1
ATOM 1026 C C . GLY A 1 130 ? 6.156 -4.079 30.555 1.00 39.03 130 GLY A C 1
ATOM 1027 O O . GLY A 1 130 ? 6.310 -5.174 30.017 1.00 39.03 130 GLY A O 1
ATOM 1028 N N . ASP A 1 131 ? 7.071 -3.448 31.272 1.00 31.38 131 ASP A N 1
ATOM 1029 C CA . ASP A 1 131 ? 7.873 -4.087 32.308 1.00 31.38 131 ASP A CA 1
ATOM 1030 C C . ASP A 1 131 ? 7.955 -3.088 33.468 1.00 31.38 131 ASP A C 1
ATOM 1032 O O . ASP A 1 131 ? 8.272 -1.904 33.186 1.00 31.38 131 ASP A O 1
#

Secondary structure (DSSP, 8-state):
---HHHHHHHHHHHHHTT-S---TT-HHHHHHHHHHHHHHHHHHTTB-TTT--B-SSHHHHHHHHHH-HHHHHHHHHHHHHHHHHHHHHHHHHHHH--S--S-EEEEPTTSPEEEE-SGGGGTT-------

pLDDT: mean 80.32, std 17.0, range [31.38, 97.88]